Protein AF-A0A1I3RR87-F1 (afdb_monomer_lite)

Sequence (85 aa):
MASAARPVPGFDDRQAARQFAAEPERRLIASIRSGETRCNDPKAWIRELESTVAQILAGELDGNFTIWQRMHLFRTGECVPLLAA

Structure (mmCIF, N/CA/C/O backbone):
data_AF-A0A1I3RR87-F1
#
_entry.id   AF-A0A1I3RR87-F1
#
loop_
_atom_site.group_PDB
_atom_site.id
_atom_site.type_symbol
_atom_site.label_atom_id
_atom_site.label_alt_id
_atom_site.label_comp_id
_atom_site.label_asym_id
_atom_site.label_entity_id
_atom_site.label_seq_id
_atom_site.pdbx_PDB_ins_code
_atom_site.Cartn_x
_atom_site.Cartn_y
_atom_site.Cartn_z
_atom_site.occupancy
_atom_site.B_iso_or_equiv
_atom_site.auth_seq_id
_atom_site.auth_comp_id
_atom_site.auth_asym_id
_atom_site.auth_atom_id
_atom_site.pdbx_PDB_model_num
ATOM 1 N N . MET A 1 1 ? 16.434 9.196 -31.201 1.00 36.97 1 MET A N 1
ATOM 2 C CA . MET A 1 1 ? 17.030 7.913 -30.773 1.00 36.97 1 MET A CA 1
ATOM 3 C C . MET A 1 1 ? 16.633 7.704 -29.323 1.00 36.97 1 MET A C 1
ATOM 5 O O . MET A 1 1 ? 17.107 8.456 -28.483 1.00 36.97 1 MET A O 1
ATOM 9 N N . ALA A 1 2 ? 15.697 6.794 -29.047 1.00 41.88 2 ALA A N 1
ATOM 10 C CA . ALA A 1 2 ? 15.294 6.488 -27.676 1.00 41.88 2 ALA A CA 1
ATOM 11 C C . ALA A 1 2 ? 16.467 5.797 -26.970 1.00 41.88 2 ALA A C 1
ATOM 13 O O . ALA A 1 2 ? 16.991 4.793 -27.457 1.00 41.88 2 ALA A O 1
ATOM 14 N N . SER A 1 3 ? 16.935 6.390 -25.876 1.00 44.06 3 SER A N 1
ATOM 15 C CA . SER A 1 3 ? 17.954 5.792 -25.023 1.00 44.06 3 SER A CA 1
ATOM 16 C C . SER A 1 3 ? 17.323 4.580 -24.351 1.00 44.06 3 SER A C 1
ATOM 18 O O . SER A 1 3 ? 16.529 4.741 -23.432 1.00 44.06 3 SER A O 1
ATOM 20 N N . ALA A 1 4 ? 17.645 3.373 -24.818 1.00 49.62 4 ALA A N 1
ATOM 21 C CA . ALA A 1 4 ? 17.240 2.153 -24.135 1.00 49.62 4 ALA A CA 1
ATOM 22 C C . ALA A 1 4 ? 17.888 2.157 -22.745 1.00 49.62 4 ALA A C 1
ATOM 24 O O . ALA A 1 4 ? 19.098 1.941 -22.611 1.00 49.62 4 ALA A O 1
ATOM 25 N N . ALA A 1 5 ? 17.093 2.483 -21.724 1.00 54.19 5 ALA A N 1
ATOM 26 C CA . ALA A 1 5 ? 17.512 2.432 -20.336 1.00 54.19 5 ALA A CA 1
ATOM 27 C C . ALA A 1 5 ? 18.083 1.036 -20.061 1.00 54.19 5 ALA A C 1
ATOM 29 O O . ALA A 1 5 ? 17.420 0.019 -20.272 1.00 54.19 5 ALA A O 1
ATOM 30 N N . ARG A 1 6 ? 19.357 0.975 -19.664 1.00 52.22 6 ARG A N 1
ATOM 31 C CA . ARG A 1 6 ? 19.974 -0.297 -19.288 1.00 52.22 6 ARG A CA 1
ATOM 32 C C . ARG A 1 6 ? 19.398 -0.704 -17.932 1.00 52.22 6 ARG A C 1
ATOM 34 O O . ARG A 1 6 ? 19.426 0.124 -17.021 1.00 52.22 6 ARG A O 1
ATOM 41 N N . PRO A 1 7 ? 18.910 -1.944 -17.772 1.00 52.31 7 PRO A N 1
ATOM 42 C CA . PRO A 1 7 ? 18.438 -2.414 -16.479 1.00 52.31 7 PRO A CA 1
ATOM 43 C C . PRO A 1 7 ? 19.582 -2.345 -15.462 1.00 52.31 7 PRO A C 1
ATOM 45 O O . PRO A 1 7 ? 20.694 -2.809 -15.729 1.00 52.31 7 PRO A O 1
ATOM 48 N N . VAL A 1 8 ? 19.315 -1.739 -14.305 1.00 57.09 8 VAL A N 1
ATOM 49 C CA . VAL A 1 8 ? 20.263 -1.694 -13.187 1.00 57.09 8 VAL A CA 1
ATOM 50 C C . VAL A 1 8 ? 20.333 -3.101 -12.578 1.00 57.09 8 VAL A C 1
ATOM 52 O O . VAL A 1 8 ? 19.295 -3.630 -12.173 1.00 57.09 8 VAL A O 1
ATOM 55 N N . PRO A 1 9 ? 21.512 -3.745 -12.506 1.00 46.28 9 PRO A N 1
ATOM 56 C CA . PRO A 1 9 ? 21.638 -5.073 -11.910 1.00 46.28 9 PRO A CA 1
ATOM 57 C C . PRO A 1 9 ? 21.119 -5.084 -10.465 1.00 46.28 9 PRO A C 1
ATOM 59 O O . PRO A 1 9 ? 21.546 -4.274 -9.647 1.00 46.28 9 PRO A O 1
ATOM 62 N N . GLY A 1 10 ? 20.187 -5.990 -10.157 1.00 58.41 10 GLY A N 1
ATOM 63 C CA . GLY A 1 10 ? 19.556 -6.098 -8.833 1.00 58.41 10 GLY A CA 1
ATOM 64 C C . GLY A 1 10 ? 18.318 -5.217 -8.617 1.00 58.41 10 GLY A C 1
ATOM 65 O O . GLY A 1 10 ? 17.686 -5.320 -7.569 1.00 58.41 10 GLY A O 1
ATOM 66 N N . PHE A 1 11 ? 17.933 -4.388 -9.590 1.00 60.66 11 PHE A N 1
ATOM 67 C CA . PHE A 1 11 ? 16.683 -3.632 -9.545 1.00 60.66 11 PHE A CA 1
ATOM 68 C C . PHE A 1 11 ? 15.530 -4.466 -10.118 1.00 60.66 11 PHE A C 1
ATOM 70 O O . PHE A 1 11 ? 15.477 -4.719 -11.321 1.00 60.66 11 PHE A O 1
ATOM 77 N N . ASP A 1 12 ? 14.605 -4.895 -9.255 1.00 76.12 12 ASP A N 1
ATOM 78 C CA . ASP A 1 12 ? 13.360 -5.544 -9.675 1.00 76.12 12 ASP A CA 1
ATOM 79 C C . ASP A 1 12 ? 12.249 -4.496 -9.803 1.00 76.12 12 ASP A C 1
ATOM 81 O O . ASP A 1 12 ? 11.618 -4.091 -8.821 1.00 76.12 12 ASP A O 1
ATOM 85 N N . ASP A 1 13 ? 12.021 -4.043 -11.034 1.00 74.94 13 ASP A N 1
ATOM 86 C CA . ASP A 1 13 ? 10.976 -3.076 -11.377 1.00 74.94 13 ASP A CA 1
ATOM 87 C C . ASP A 1 13 ? 9.568 -3.529 -10.961 1.00 74.94 13 ASP A C 1
ATOM 89 O O . ASP A 1 13 ? 8.723 -2.689 -10.639 1.00 74.94 13 ASP A O 1
ATOM 93 N N . ARG A 1 14 ? 9.325 -4.843 -10.881 1.00 80.75 14 ARG A N 1
ATOM 94 C CA . ARG A 1 14 ? 8.071 -5.411 -10.378 1.00 80.75 14 ARG A CA 1
ATOM 95 C C . ARG A 1 14 ? 7.912 -5.133 -8.898 1.00 80.75 14 ARG A C 1
ATOM 97 O O . ARG A 1 14 ? 6.870 -4.638 -8.476 1.00 80.75 14 ARG A O 1
ATOM 104 N N . GLN A 1 15 ? 8.956 -5.382 -8.115 1.00 85.88 15 GLN A N 1
ATOM 105 C CA . GLN A 1 15 ? 8.923 -5.111 -6.685 1.00 85.88 15 GLN A CA 1
ATOM 106 C C . GLN A 1 15 ? 8.829 -3.609 -6.400 1.00 85.88 15 GLN A C 1
ATOM 108 O O . GLN A 1 15 ? 8.065 -3.204 -5.525 1.00 85.88 15 GLN A O 1
ATOM 113 N N . ALA A 1 16 ? 9.529 -2.771 -7.168 1.00 84.44 16 ALA A N 1
ATOM 114 C CA . ALA A 1 16 ? 9.408 -1.317 -7.068 1.00 84.44 16 ALA A CA 1
ATOM 115 C C . ALA A 1 16 ? 7.979 -0.834 -7.389 1.00 84.44 16 ALA A C 1
ATOM 117 O O . ALA A 1 16 ? 7.409 -0.033 -6.643 1.00 84.44 16 ALA A O 1
ATOM 118 N N . ALA A 1 17 ? 7.359 -1.371 -8.445 1.00 84.06 17 ALA A N 1
ATOM 119 C CA . ALA A 1 17 ? 5.971 -1.080 -8.800 1.00 84.06 17 ALA A CA 1
ATOM 120 C C . ALA A 1 17 ? 4.983 -1.491 -7.707 1.00 84.06 17 ALA A C 1
ATOM 122 O O . ALA A 1 17 ? 4.105 -0.699 -7.358 1.00 84.06 17 ALA A O 1
ATOM 123 N N . ARG A 1 18 ? 5.161 -2.678 -7.120 1.00 87.12 18 ARG A N 1
ATOM 124 C CA . ARG A 1 18 ? 4.332 -3.170 -6.011 1.00 87.12 18 ARG A CA 1
ATOM 125 C C . ARG A 1 18 ? 4.482 -2.316 -4.758 1.00 87.12 18 ARG A C 1
ATOM 127 O O . ARG A 1 18 ? 3.477 -1.936 -4.168 1.00 87.12 18 ARG A O 1
ATOM 134 N N . GLN A 1 19 ? 5.706 -1.939 -4.377 1.00 89.81 19 GLN A N 1
ATOM 135 C CA . GLN A 1 19 ? 5.929 -1.024 -3.247 1.00 89.81 19 GLN A CA 1
ATOM 136 C C . GLN A 1 19 ? 5.220 0.311 -3.476 1.00 89.81 19 GLN A C 1
ATOM 138 O O . GLN A 1 19 ? 4.515 0.797 -2.595 1.00 89.81 19 GLN A O 1
ATOM 143 N N . PHE A 1 20 ? 5.338 0.873 -4.680 1.00 87.00 20 PHE A N 1
ATOM 144 C CA . PHE A 1 20 ? 4.663 2.122 -5.008 1.00 87.00 20 PHE A CA 1
ATOM 145 C C . PHE A 1 20 ? 3.132 1.973 -5.013 1.00 87.00 20 PHE A C 1
ATOM 147 O O . PHE A 1 20 ? 2.418 2.908 -4.650 1.00 87.00 20 PHE A O 1
ATOM 154 N N . ALA A 1 21 ? 2.603 0.820 -5.435 1.00 87.38 21 ALA A N 1
ATOM 155 C CA . ALA A 1 21 ? 1.168 0.523 -5.423 1.00 87.38 21 ALA A CA 1
ATOM 156 C C . ALA A 1 21 ? 0.606 0.279 -4.017 1.00 87.38 21 ALA A C 1
ATOM 158 O O . ALA A 1 21 ? -0.534 0.645 -3.768 1.00 87.38 21 ALA A O 1
ATOM 159 N N . ALA A 1 22 ? 1.406 -0.259 -3.096 1.00 92.38 22 ALA A N 1
ATOM 160 C CA . ALA A 1 22 ? 1.027 -0.445 -1.695 1.00 92.38 22 ALA A CA 1
ATOM 161 C C . ALA A 1 22 ? 1.086 0.856 -0.867 1.00 92.38 22 ALA A C 1
ATOM 163 O O . ALA A 1 22 ? 0.479 0.949 0.200 1.00 92.38 22 ALA A O 1
ATOM 164 N N . GLU A 1 23 ? 1.826 1.864 -1.332 1.00 92.56 23 GLU A N 1
ATOM 165 C CA . GLU A 1 23 ? 2.077 3.101 -0.586 1.00 92.56 23 GLU A CA 1
ATOM 166 C C . GLU A 1 23 ? 0.821 3.926 -0.236 1.00 92.56 23 GLU A C 1
ATOM 168 O O . GLU A 1 23 ? 0.746 4.447 0.879 1.00 92.56 23 GLU A O 1
ATOM 173 N N . PRO A 1 24 ? -0.190 4.078 -1.115 1.00 91.88 24 PRO A N 1
ATOM 174 C CA . PRO A 1 24 ? -1.445 4.730 -0.748 1.00 91.88 24 PRO A CA 1
ATOM 175 C C . PRO A 1 24 ? -2.126 4.064 0.452 1.00 91.88 24 PRO A C 1
ATOM 177 O O . PRO A 1 24 ? -2.507 4.764 1.388 1.00 91.88 24 PRO A O 1
ATOM 180 N N . GLU A 1 25 ? -2.189 2.731 0.477 1.00 94.38 25 GLU A N 1
ATOM 181 C CA . GLU A 1 25 ? -2.841 1.991 1.562 1.00 94.38 25 GLU A CA 1
ATOM 182 C C . GLU A 1 25 ? -2.075 2.127 2.879 1.00 94.38 25 GLU A C 1
ATOM 184 O O . GLU A 1 25 ? -2.672 2.349 3.932 1.00 94.38 25 GLU A O 1
ATOM 189 N N . ARG A 1 26 ? -0.736 2.100 2.835 1.00 96.88 26 ARG A N 1
ATOM 190 C CA . ARG A 1 26 ? 0.106 2.371 4.014 1.00 96.88 26 ARG A CA 1
ATOM 191 C C . ARG A 1 26 ? -0.128 3.769 4.582 1.00 96.88 26 ARG A C 1
ATOM 193 O O . ARG A 1 26 ? -0.235 3.925 5.799 1.00 96.88 26 ARG A O 1
ATOM 200 N N . ARG A 1 27 ? -0.232 4.780 3.715 1.00 96.62 27 ARG A N 1
ATOM 201 C CA . ARG A 1 27 ? -0.532 6.158 4.133 1.00 96.62 27 ARG A CA 1
ATOM 202 C C . ARG A 1 27 ? -1.931 6.277 4.723 1.00 96.62 27 ARG A C 1
ATOM 204 O O . ARG A 1 27 ? -2.093 6.947 5.739 1.00 96.62 27 ARG A O 1
ATOM 211 N N . LEU A 1 28 ? -2.916 5.587 4.151 1.00 96.00 28 LEU A N 1
ATOM 212 C CA . LEU A 1 28 ? -4.271 5.561 4.693 1.00 96.00 28 LEU A CA 1
ATOM 213 C C . LEU A 1 28 ? -4.314 4.890 6.073 1.00 96.00 28 LEU A C 1
ATOM 215 O O . LEU A 1 28 ? -4.891 5.454 6.999 1.00 96.00 28 LEU A O 1
ATOM 219 N N . ILE A 1 29 ? -3.625 3.757 6.260 1.00 97.56 29 ILE A N 1
ATOM 220 C CA . ILE A 1 29 ? -3.465 3.121 7.5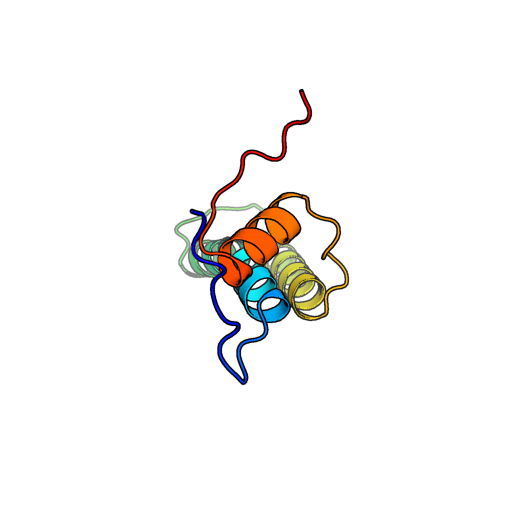79 1.00 97.56 29 ILE A CA 1
ATOM 221 C C . ILE A 1 29 ? -2.872 4.112 8.588 1.00 97.56 29 ILE A C 1
ATOM 223 O O . ILE A 1 29 ? -3.377 4.229 9.705 1.00 97.56 29 ILE A O 1
ATOM 227 N N . ALA A 1 30 ? -1.809 4.831 8.211 1.00 97.81 30 ALA A N 1
ATOM 228 C CA . ALA A 1 30 ? -1.175 5.818 9.082 1.00 97.81 30 ALA A CA 1
ATOM 229 C C . ALA A 1 30 ? -2.132 6.966 9.443 1.00 97.81 30 ALA A C 1
ATOM 231 O O . ALA A 1 30 ? -2.211 7.337 10.613 1.00 97.81 30 ALA A O 1
ATOM 232 N N . SER A 1 31 ? -2.899 7.469 8.471 1.00 97.81 31 SER A N 1
ATOM 233 C CA . SER A 1 31 ? -3.884 8.539 8.671 1.00 97.81 31 SER A CA 1
ATOM 234 C C . SER A 1 31 ? -5.062 8.104 9.556 1.00 97.81 31 SER A C 1
ATOM 236 O O . SER A 1 31 ? -5.538 8.870 10.393 1.00 97.81 31 SER A O 1
A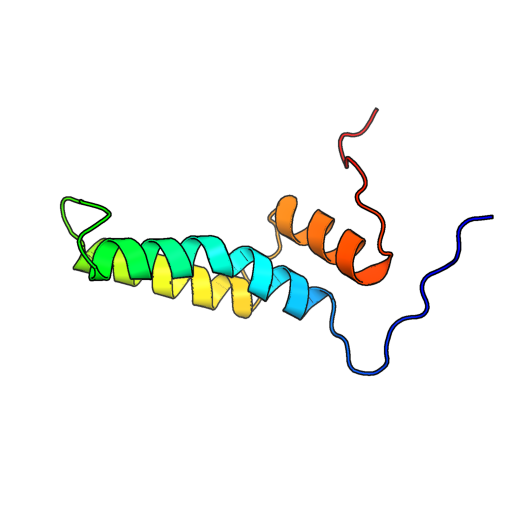TOM 238 N N . ILE A 1 32 ? -5.512 6.848 9.445 1.00 97.06 32 ILE A N 1
ATOM 239 C CA . ILE A 1 32 ? -6.533 6.290 10.345 1.00 97.06 32 ILE A CA 1
ATOM 240 C C . ILE A 1 32 ? -5.962 6.140 11.764 1.00 97.06 32 ILE A C 1
ATOM 242 O O . ILE A 1 32 ? -6.617 6.509 12.738 1.00 97.06 32 ILE A O 1
ATOM 246 N N . ARG A 1 33 ? -4.726 5.633 11.902 1.00 96.50 33 ARG A N 1
ATOM 247 C CA . ARG A 1 33 ? -4.054 5.464 13.207 1.00 96.50 33 ARG A CA 1
ATOM 248 C C . ARG A 1 33 ? -3.783 6.792 13.915 1.00 96.50 33 ARG A C 1
ATOM 250 O O . ARG A 1 33 ? -3.848 6.831 15.140 1.00 96.50 33 ARG A O 1
ATOM 257 N N . SER A 1 34 ? -3.487 7.856 13.170 1.00 96.75 34 SER A N 1
ATOM 258 C CA . SER A 1 34 ? -3.282 9.201 13.720 1.00 96.75 34 SER A CA 1
ATOM 259 C C . SER A 1 34 ? -4.591 9.928 14.053 1.00 96.75 34 SER A C 1
ATOM 261 O O . SER A 1 34 ? -4.560 10.952 14.732 1.00 96.75 34 SER A O 1
ATOM 263 N N . GLY A 1 35 ? -5.738 9.413 13.596 1.00 95.56 35 GLY A N 1
ATOM 264 C CA . GLY A 1 35 ? -7.049 10.046 13.754 1.00 95.56 35 GLY A CA 1
ATOM 265 C C . GLY A 1 35 ? -7.321 11.193 12.775 1.00 95.56 35 GLY A C 1
ATOM 266 O O . GLY A 1 35 ? -8.362 11.842 12.884 1.00 95.56 35 GLY A O 1
ATOM 267 N N . GLU A 1 36 ? -6.419 11.436 11.821 1.00 96.75 36 GLU A N 1
ATOM 268 C CA . GLU A 1 36 ? -6.620 12.387 10.724 1.00 96.75 36 GLU A CA 1
ATOM 269 C C . GLU A 1 36 ? -7.758 11.924 9.803 1.00 96.75 36 GLU A C 1
ATOM 271 O O . GLU A 1 36 ? -8.631 12.715 9.444 1.00 96.75 36 GLU A O 1
ATOM 276 N N . THR A 1 37 ? -7.809 10.625 9.496 1.00 95.00 37 THR A N 1
ATOM 277 C CA . THR A 1 37 ? -8.927 10.011 8.771 1.00 95.00 37 THR A CA 1
ATOM 278 C C . THR A 1 37 ? -9.894 9.353 9.749 1.00 95.00 37 THR A C 1
ATOM 280 O O . THR A 1 37 ? -9.535 8.431 10.484 1.00 95.00 37 THR A O 1
ATOM 283 N N . ARG A 1 38 ? -11.158 9.793 9.735 1.00 93.38 38 ARG A N 1
ATOM 284 C CA . ARG A 1 38 ? -12.233 9.181 10.527 1.00 93.38 38 ARG A CA 1
ATOM 285 C C . ARG A 1 38 ? -12.966 8.119 9.725 1.00 93.38 38 ARG A C 1
ATOM 287 O O . ARG A 1 38 ? -13.292 8.321 8.560 1.00 93.38 38 ARG A O 1
ATOM 294 N N . CYS A 1 39 ? -13.288 7.016 10.385 1.00 93.12 39 CYS A N 1
ATOM 295 C CA . CYS A 1 39 ? -14.116 5.961 9.828 1.00 93.12 39 CYS A CA 1
ATOM 296 C C . CYS A 1 39 ? -14.892 5.230 10.926 1.00 93.12 39 CYS A C 1
ATOM 298 O O . CYS A 1 39 ? -14.557 5.339 12.106 1.00 93.12 39 CYS A O 1
ATOM 300 N N . ASN A 1 40 ? -15.942 4.511 10.530 1.00 93.06 40 ASN A N 1
ATOM 301 C CA . ASN A 1 40 ? -16.877 3.885 11.467 1.00 93.06 40 ASN A CA 1
ATOM 302 C C . ASN A 1 40 ? -16.257 2.703 12.230 1.00 93.06 40 ASN A C 1
ATOM 304 O O . ASN A 1 40 ? -16.500 2.566 13.425 1.00 93.06 40 ASN A O 1
ATOM 308 N N . ASP A 1 41 ? -15.435 1.883 11.565 1.00 96.38 41 ASP A N 1
ATOM 309 C CA . ASP A 1 41 ? -14.679 0.791 12.193 1.00 96.38 41 ASP A CA 1
ATOM 310 C C . ASP A 1 41 ? -13.198 0.832 11.768 1.00 96.38 41 ASP A C 1
ATOM 312 O O . ASP A 1 41 ? -12.787 0.151 10.821 1.00 96.38 41 ASP A O 1
ATOM 316 N N . PRO A 1 42 ? -12.366 1.618 12.479 1.00 95.50 42 PRO 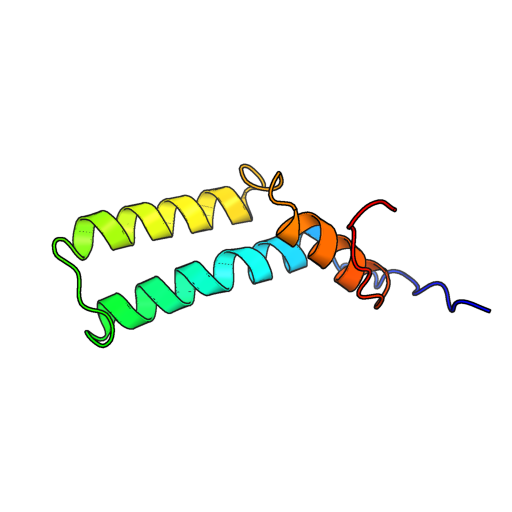A N 1
ATOM 317 C CA . PRO A 1 42 ? -10.941 1.733 12.184 1.00 95.50 42 PRO A CA 1
ATOM 318 C C . PRO A 1 42 ? -10.193 0.402 12.243 1.00 95.50 42 PRO A C 1
ATOM 320 O O . PRO A 1 42 ? -9.237 0.198 11.501 1.00 95.50 42 PRO A O 1
ATOM 323 N N . LYS A 1 43 ? -10.604 -0.521 13.121 1.00 96.25 43 LYS A N 1
ATOM 324 C CA . LYS A 1 43 ? -9.892 -1.790 13.320 1.00 96.25 43 LYS A CA 1
ATOM 325 C C . LYS A 1 43 ? -10.186 -2.778 12.201 1.00 96.25 43 LYS A C 1
ATOM 327 O O . LYS A 1 43 ? -9.281 -3.497 11.782 1.00 96.25 43 LYS A O 1
ATOM 332 N N . ALA A 1 44 ? -11.435 -2.867 11.750 1.00 96.38 44 ALA A N 1
ATOM 333 C CA . ALA A 1 44 ? -11.772 -3.675 10.583 1.00 96.38 44 ALA A CA 1
ATO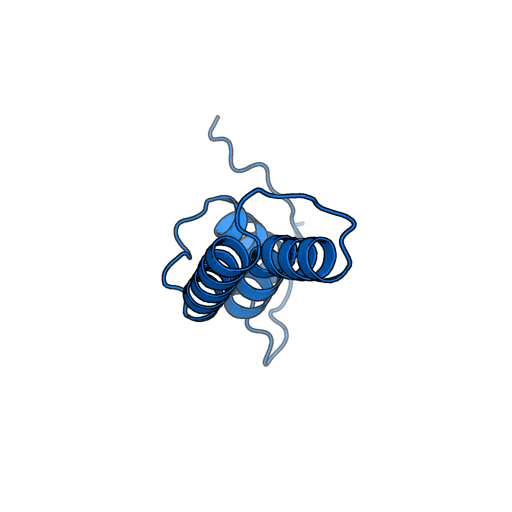M 334 C C . ALA A 1 44 ? -11.084 -3.124 9.333 1.00 96.38 44 ALA A C 1
ATOM 336 O O . ALA A 1 44 ? -10.377 -3.871 8.661 1.00 96.38 44 ALA A O 1
ATOM 337 N N . TRP A 1 45 ? 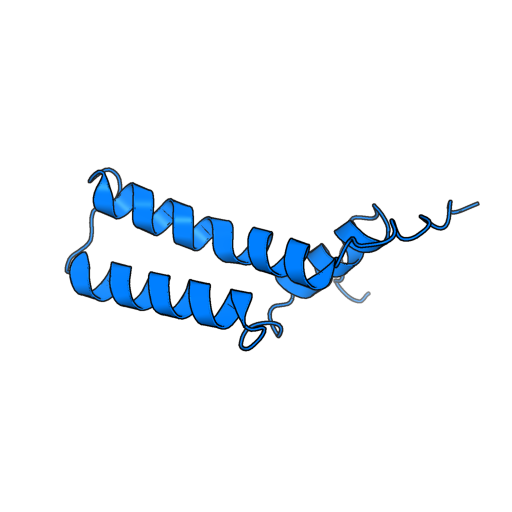-11.178 -1.814 9.100 1.00 95.69 45 TRP A N 1
ATOM 338 C CA . TRP A 1 45 ? -10.623 -1.228 7.886 1.00 95.69 45 TRP A CA 1
ATOM 339 C C . TRP A 1 45 ? -9.093 -1.318 7.834 1.00 95.69 45 TRP A C 1
ATOM 341 O O . TRP A 1 45 ? -8.543 -1.728 6.819 1.00 95.69 45 TRP A O 1
ATOM 351 N N . ILE A 1 46 ? -8.380 -1.051 8.938 1.00 97.31 46 ILE A N 1
ATOM 352 C CA . ILE A 1 46 ? -6.919 -1.244 8.977 1.00 97.31 46 ILE A CA 1
ATOM 353 C C . ILE A 1 46 ? -6.538 -2.688 8.619 1.00 97.31 46 ILE A C 1
ATOM 355 O O . ILE A 1 46 ? -5.586 -2.880 7.869 1.00 97.31 46 ILE A O 1
ATOM 359 N N . ARG A 1 47 ? -7.280 -3.697 9.101 1.00 97.56 47 ARG A N 1
ATOM 360 C CA . ARG A 1 47 ? -7.003 -5.108 8.773 1.00 97.56 47 ARG A CA 1
ATOM 361 C C . ARG A 1 47 ? -7.190 -5.407 7.288 1.00 97.56 47 ARG A C 1
ATOM 363 O O . ARG A 1 47 ? -6.379 -6.125 6.709 1.00 97.56 47 ARG A O 1
ATOM 370 N N . GLU A 1 48 ? -8.231 -4.854 6.672 1.00 95.94 48 GLU A N 1
ATOM 371 C CA . GLU A 1 48 ? -8.445 -4.977 5.227 1.00 95.94 48 GLU A CA 1
ATOM 372 C C . GLU A 1 48 ? -7.304 -4.323 4.442 1.00 95.94 48 GLU A C 1
ATOM 374 O O . GLU A 1 48 ? -6.741 -4.945 3.545 1.00 95.94 48 GLU A O 1
ATOM 379 N N . LEU A 1 49 ? -6.894 -3.112 4.826 1.00 95.44 49 LEU A N 1
ATOM 380 C CA . LEU A 1 49 ? -5.786 -2.401 4.186 1.00 95.44 49 LEU A CA 1
ATOM 381 C C . LEU A 1 49 ? -4.454 -3.150 4.336 1.00 95.44 49 LEU A C 1
ATOM 383 O O . LEU A 1 49 ? -3.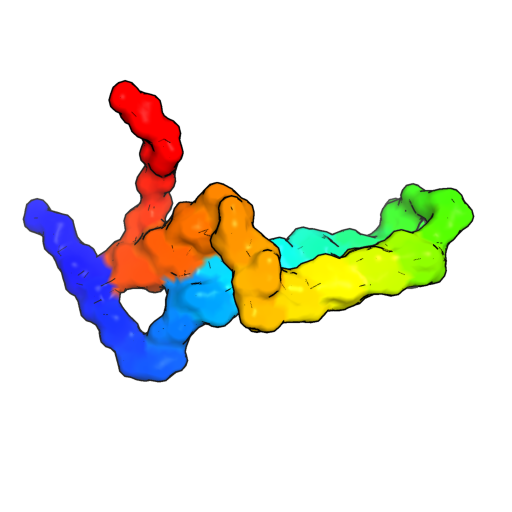693 -3.251 3.376 1.00 95.44 49 LEU A O 1
ATOM 387 N N . GLU A 1 50 ? -4.171 -3.718 5.512 1.00 97.38 50 GLU A N 1
ATOM 388 C CA . GLU A 1 50 ? -2.981 -4.547 5.745 1.00 97.38 50 GLU A CA 1
ATOM 389 C C . GLU A 1 50 ? -2.991 -5.812 4.874 1.00 97.38 50 GLU A C 1
ATOM 391 O O . GLU A 1 50 ? -1.956 -6.174 4.309 1.00 97.38 50 GLU A O 1
ATOM 396 N N . SER A 1 51 ? -4.157 -6.448 4.704 1.00 96.50 51 SER A N 1
ATOM 397 C CA . SER A 1 51 ? -4.319 -7.581 3.785 1.00 96.50 51 SER A CA 1
ATOM 398 C C . SER A 1 51 ? -4.068 -7.169 2.334 1.00 96.50 51 SER A C 1
ATOM 400 O O . SER A 1 51 ? -3.296 -7.828 1.640 1.00 96.50 51 SER A O 1
ATOM 402 N N . THR A 1 52 ? -4.641 -6.050 1.889 1.00 93.38 52 THR A N 1
ATOM 403 C CA . THR A 1 52 ? -4.429 -5.511 0.539 1.00 93.38 52 THR A CA 1
ATOM 404 C C . THR A 1 52 ? -2.953 -5.216 0.281 1.00 93.38 52 THR A C 1
ATOM 406 O O . THR A 1 52 ? -2.414 -5.616 -0.750 1.00 93.38 52 THR A O 1
ATOM 409 N N . VAL A 1 53 ? -2.256 -4.586 1.235 1.00 94.94 53 VAL A N 1
ATOM 410 C CA . VAL A 1 53 ? -0.805 -4.351 1.146 1.00 94.94 53 VAL A CA 1
ATOM 411 C C . VAL A 1 53 ? -0.052 -5.669 0.978 1.00 94.94 53 VAL A C 1
ATOM 413 O O . VAL A 1 53 ? 0.818 -5.760 0.113 1.00 94.94 53 VAL A O 1
ATOM 416 N N . ALA A 1 54 ? -0.378 -6.693 1.769 1.00 95.38 54 ALA A N 1
ATOM 417 C CA . ALA A 1 54 ? 0.279 -7.994 1.673 1.00 95.38 54 ALA A CA 1
ATOM 418 C C . ALA A 1 54 ? 0.065 -8.648 0.296 1.00 95.38 54 ALA A C 1
ATOM 420 O O . ALA A 1 54 ? 1.036 -9.086 -0.321 1.00 95.38 54 ALA A O 1
ATOM 421 N N . GLN A 1 55 ? -1.167 -8.635 -0.219 1.00 93.12 55 GLN A N 1
ATOM 422 C CA . GLN A 1 55 ? -1.513 -9.195 -1.530 1.00 93.12 55 GLN A CA 1
ATOM 423 C C . GLN A 1 55 ? -0.815 -8.451 -2.684 1.00 93.12 55 GLN A C 1
ATOM 425 O O . GLN A 1 55 ? -0.279 -9.083 -3.595 1.00 93.12 55 GLN A O 1
ATOM 430 N N . ILE A 1 56 ? -0.737 -7.113 -2.634 1.00 90.38 56 ILE A N 1
ATOM 431 C CA . ILE A 1 56 ? 0.017 -6.313 -3.619 1.00 90.38 56 ILE A CA 1
ATOM 432 C C . ILE A 1 56 ? 1.498 -6.707 -3.608 1.00 90.38 56 ILE A C 1
ATOM 434 O O . ILE A 1 56 ? 2.091 -6.925 -4.660 1.00 90.38 56 ILE A O 1
ATOM 438 N N . LEU A 1 57 ? 2.111 -6.813 -2.426 1.00 91.06 57 LEU A N 1
ATOM 439 C CA . LEU A 1 57 ? 3.533 -7.147 -2.304 1.00 91.06 57 LEU A CA 1
ATOM 440 C C . LEU A 1 57 ? 3.848 -8.587 -2.723 1.00 91.06 57 LEU A C 1
ATOM 442 O O . LEU A 1 57 ? 4.927 -8.832 -3.261 1.00 91.06 57 LEU A O 1
ATOM 446 N N . ALA A 1 58 ? 2.912 -9.513 -2.511 1.00 91.56 58 ALA A N 1
ATOM 447 C CA . ALA A 1 58 ? 2.993 -10.889 -2.996 1.00 91.56 58 ALA A CA 1
ATOM 448 C C . ALA A 1 58 ? 2.785 -10.999 -4.521 1.00 91.56 58 ALA A C 1
ATOM 450 O O . ALA A 1 58 ? 3.117 -12.022 -5.117 1.00 91.56 58 ALA A O 1
ATOM 451 N N . GLY A 1 59 ? 2.282 -9.942 -5.166 1.00 87.06 59 GLY A N 1
ATOM 452 C CA . GLY A 1 59 ? 1.951 -9.928 -6.590 1.00 87.06 59 GLY A CA 1
ATOM 453 C C . GLY A 1 59 ? 0.589 -10.540 -6.922 1.00 87.06 59 GLY A C 1
ATOM 454 O O . GLY A 1 59 ? 0.273 -10.726 -8.093 1.00 87.06 59 GLY A O 1
ATOM 455 N N . GLU A 1 60 ? -0.235 -10.826 -5.915 1.00 88.75 60 GLU A N 1
ATOM 456 C CA . GLU A 1 60 ? -1.586 -11.379 -6.082 1.00 88.75 60 GLU A CA 1
ATOM 457 C C . GLU A 1 60 ? -2.560 -10.347 -6.674 1.00 88.75 60 GLU A C 1
ATOM 459 O O . GLU A 1 60 ? -3.552 -10.710 -7.302 1.00 88.75 60 GLU A O 1
ATOM 464 N N . LEU A 1 61 ? -2.238 -9.053 -6.542 1.00 82.31 61 LEU A N 1
ATOM 465 C CA . LEU A 1 61 ? -3.002 -7.932 -7.104 1.00 82.31 61 LEU A CA 1
ATOM 466 C C . LEU A 1 61 ? -2.276 -7.199 -8.242 1.00 82.31 61 LEU A C 1
ATOM 468 O O . LEU A 1 61 ? -2.621 -6.064 -8.570 1.00 82.31 61 LEU A O 1
ATOM 472 N N . ASP A 1 62 ? -1.313 -7.848 -8.902 1.00 75.56 62 ASP A N 1
ATOM 473 C CA . ASP A 1 62 ? -0.558 -7.261 -10.021 1.00 75.56 62 ASP A CA 1
ATOM 474 C C . ASP A 1 62 ? -1.415 -6.927 -11.253 1.00 75.56 62 ASP A C 1
ATOM 476 O O . ASP A 1 62 ? -0.935 -6.245 -12.152 1.00 75.56 62 ASP A O 1
ATOM 480 N N . GLY A 1 63 ? -2.674 -7.372 -11.315 1.00 66.06 63 GLY A N 1
ATOM 481 C CA . GLY A 1 63 ? -3.595 -7.103 -12.426 1.00 66.06 63 GLY A CA 1
ATOM 482 C C . GLY A 1 63 ? -4.073 -5.648 -12.548 1.00 66.06 63 GLY A C 1
ATOM 483 O O . GLY A 1 63 ? -4.830 -5.331 -13.463 1.00 66.06 63 GLY A O 1
ATOM 484 N N . ASN A 1 64 ? -3.669 -4.751 -11.643 1.00 70.62 64 ASN A N 1
ATOM 485 C CA . ASN A 1 64 ? -4.041 -3.344 -11.724 1.00 70.62 64 ASN A CA 1
ATOM 486 C C . ASN A 1 64 ? -3.222 -2.621 -12.809 1.00 70.62 64 ASN A C 1
ATOM 488 O O . ASN A 1 64 ? -1.994 -2.570 -12.752 1.00 70.62 64 ASN A O 1
ATOM 492 N N . PHE A 1 65 ? -3.913 -1.973 -13.750 1.00 70.75 65 PHE A N 1
ATOM 493 C CA . PHE A 1 65 ? -3.335 -1.132 -14.804 1.00 70.75 65 PHE A CA 1
ATOM 494 C C . PHE A 1 65 ? -2.254 -0.161 -14.302 1.00 70.75 65 PHE A C 1
ATOM 496 O O . PHE A 1 65 ? -1.217 0.020 -14.943 1.00 70.75 65 PHE A O 1
ATOM 503 N N . THR A 1 66 ? -2.453 0.425 -13.118 1.00 71.25 66 THR A N 1
ATOM 504 C CA . THR A 1 66 ? -1.472 1.347 -12.538 1.00 71.25 66 THR A CA 1
ATOM 505 C C . THR A 1 66 ? -0.179 0.637 -12.107 1.00 71.25 66 THR A C 1
ATOM 507 O O . THR A 1 66 ? 0.893 1.220 -12.259 1.00 71.25 66 THR A O 1
ATOM 510 N N . ILE A 1 67 ? -0.217 -0.636 -11.690 1.00 74.81 67 ILE A N 1
ATOM 511 C CA . ILE A 1 67 ? 0.992 -1.437 -11.421 1.00 74.81 67 ILE A CA 1
ATOM 512 C C . ILE A 1 67 ? 1.788 -1.654 -12.713 1.00 74.81 67 ILE A C 1
ATOM 514 O O . ILE A 1 67 ? 2.994 -1.413 -12.725 1.00 74.81 67 ILE A O 1
ATOM 518 N N . TRP A 1 68 ? 1.135 -2.018 -13.818 1.00 75.19 68 TRP A N 1
ATOM 519 C CA . TRP A 1 68 ? 1.817 -2.243 -15.101 1.00 75.19 68 TRP A CA 1
ATOM 520 C C . TRP A 1 68 ? 2.435 -0.975 -15.690 1.00 75.19 68 TRP A C 1
ATOM 522 O O . TRP A 1 68 ? 3.586 -1.005 -16.128 1.00 75.19 68 TRP A O 1
ATOM 532 N N . GLN A 1 69 ? 1.726 0.157 -15.641 1.00 76.00 69 GLN A N 1
ATOM 533 C CA . GLN A 1 69 ? 2.297 1.446 -16.047 1.00 76.00 69 GLN A CA 1
ATOM 534 C C . GLN A 1 69 ? 3.529 1.813 -15.219 1.00 76.00 69 GLN A C 1
ATOM 536 O O . GLN A 1 69 ? 4.516 2.311 -15.756 1.00 76.00 69 GLN A O 1
ATOM 541 N N . ARG A 1 70 ? 3.501 1.537 -13.912 1.00 78.69 70 ARG A N 1
ATOM 542 C CA . ARG A 1 70 ? 4.629 1.806 -13.013 1.00 78.69 70 ARG A CA 1
ATOM 543 C C . ARG A 1 70 ? 5.803 0.872 -13.272 1.00 78.69 70 ARG A C 1
ATOM 545 O O . ARG A 1 70 ? 6.931 1.346 -13.291 1.00 78.69 70 ARG A O 1
ATOM 552 N N . MET A 1 71 ? 5.560 -0.414 -13.529 1.00 80.31 71 MET A N 1
ATOM 553 C CA . MET A 1 71 ? 6.609 -1.348 -13.961 1.00 80.31 71 MET A CA 1
ATOM 554 C C . MET A 1 71 ? 7.288 -0.845 -15.237 1.00 80.31 71 MET A C 1
ATOM 556 O O . MET A 1 71 ? 8.514 -0.822 -15.314 1.00 80.31 71 MET A O 1
ATOM 560 N N . HIS A 1 72 ? 6.500 -0.394 -16.217 1.00 76.50 72 HIS A N 1
ATOM 561 C CA . HIS A 1 72 ? 7.027 0.177 -17.452 1.00 76.50 72 HIS A CA 1
ATOM 562 C C . HIS A 1 72 ? 7.869 1.431 -17.188 1.00 76.50 72 HIS A C 1
ATOM 564 O O . HIS A 1 72 ? 9.006 1.503 -17.654 1.00 76.50 72 HIS A O 1
ATOM 570 N N . LEU A 1 73 ? 7.359 2.365 -16.381 1.00 79.19 73 LEU A N 1
ATOM 571 C CA . LEU A 1 73 ? 8.081 3.571 -15.977 1.00 79.19 73 LEU A CA 1
ATOM 572 C C . LEU A 1 73 ? 9.398 3.244 -15.267 1.00 79.19 73 LEU A C 1
ATOM 574 O O . LEU A 1 73 ? 10.429 3.809 -15.608 1.00 79.19 73 LEU A O 1
ATOM 578 N N . PHE A 1 74 ? 9.397 2.319 -14.307 1.00 77.56 74 PHE A N 1
ATOM 579 C CA . PHE A 1 74 ? 10.612 1.933 -13.588 1.00 77.56 74 PHE A CA 1
ATOM 580 C C . PHE A 1 74 ? 11.636 1.239 -14.489 1.00 77.56 74 PHE A C 1
ATOM 582 O O . PHE A 1 74 ? 12.836 1.432 -14.307 1.00 77.56 74 PHE A O 1
ATOM 589 N N . ARG A 1 75 ? 11.178 0.462 -15.475 1.00 75.69 75 ARG A N 1
ATOM 590 C CA . ARG A 1 75 ? 12.047 -0.229 -16.434 1.00 75.69 75 ARG A CA 1
ATOM 591 C C . ARG A 1 75 ? 12.679 0.713 -17.454 1.00 75.69 75 ARG A C 1
ATOM 593 O O . ARG A 1 75 ? 13.821 0.505 -17.850 1.00 75.69 75 ARG A O 1
ATOM 600 N N . THR A 1 76 ? 11.920 1.695 -17.929 1.00 79.12 76 THR A N 1
ATOM 601 C CA . THR A 1 76 ? 12.268 2.468 -19.134 1.00 79.12 76 THR A CA 1
ATOM 602 C C . THR A 1 76 ? 12.564 3.938 -18.857 1.00 79.12 76 THR A C 1
ATOM 604 O O . THR A 1 76 ? 13.214 4.591 -19.667 1.00 79.12 76 THR A O 1
ATOM 607 N N . GLY A 1 77 ? 12.109 4.468 -17.721 1.00 76.56 77 GLY A N 1
ATOM 608 C CA . GLY A 1 77 ? 12.064 5.903 -17.448 1.00 76.56 77 GLY A CA 1
ATOM 609 C C . GLY A 1 77 ? 10.938 6.635 -18.187 1.00 76.56 77 GLY A C 1
ATOM 610 O O . GLY A 1 77 ? 10.781 7.840 -18.000 1.00 76.56 77 GLY A O 1
ATOM 611 N N . GLU A 1 78 ? 10.137 5.936 -18.996 1.00 75.50 78 GLU A N 1
ATOM 612 C CA . GLU A 1 78 ? 9.079 6.530 -19.809 1.00 75.50 78 GLU A CA 1
ATOM 613 C C . GLU A 1 78 ? 7.713 6.395 -19.122 1.00 75.50 78 GLU A C 1
ATOM 615 O O . GLU A 1 78 ? 7.280 5.312 -18.725 1.00 75.50 78 GLU A O 1
ATOM 620 N N . CYS A 1 79 ? 7.005 7.518 -18.984 1.00 70.38 79 CYS A N 1
ATOM 621 C CA . CYS A 1 79 ? 5.621 7.536 -18.522 1.00 70.38 79 CYS A CA 1
ATOM 622 C C . CYS A 1 79 ? 4.704 7.561 -19.747 1.00 70.38 79 CYS A C 1
ATOM 624 O O . CYS A 1 79 ? 4.465 8.621 -20.326 1.00 70.38 79 CYS A O 1
ATOM 626 N N . VAL A 1 80 ? 4.231 6.389 -20.172 1.00 63.44 80 VAL A N 1
ATOM 627 C CA . VAL A 1 80 ? 3.402 6.268 -21.376 1.00 63.44 80 VAL A CA 1
ATOM 628 C C . VAL A 1 80 ? 1.921 6.187 -20.982 1.00 63.44 80 VAL A C 1
ATOM 630 O O . VAL A 1 80 ? 1.548 5.334 -20.164 1.00 63.44 80 VAL A O 1
ATOM 633 N N . PRO A 1 81 ? 1.042 7.038 -21.544 1.00 57.56 81 PRO A N 1
ATOM 634 C CA . PRO A 1 81 ? -0.394 6.836 -21.422 1.00 57.56 81 PRO A CA 1
ATOM 635 C C . PRO A 1 81 ? -0.764 5.542 -22.160 1.00 57.56 81 PRO A C 1
ATOM 637 O O . PRO A 1 81 ? -0.746 5.490 -23.383 1.00 57.56 81 PRO A O 1
ATOM 640 N N . LEU A 1 82 ? -1.092 4.480 -21.419 1.00 58.19 82 LEU A N 1
ATOM 641 C CA . LEU A 1 82 ? -1.537 3.194 -21.976 1.00 58.19 82 LEU A CA 1
ATOM 642 C C . LEU A 1 82 ? -3.045 3.227 -22.298 1.00 58.19 82 LEU A C 1
ATOM 644 O O . LEU A 1 82 ? -3.767 2.270 -22.033 1.00 58.19 82 LEU A O 1
ATOM 648 N N . LEU A 1 83 ? -3.545 4.345 -22.823 1.00 50.31 83 LEU A N 1
ATOM 649 C CA . LEU A 1 83 ? -4.858 4.369 -23.461 1.00 50.31 83 LEU A CA 1
ATOM 650 C C . LEU A 1 83 ? -4.618 4.039 -24.930 1.00 50.31 83 LEU A C 1
ATOM 652 O O . LEU A 1 83 ? -3.958 4.802 -25.633 1.00 50.31 83 LEU A O 1
ATOM 656 N N . ALA A 1 84 ? -5.081 2.862 -25.353 1.00 46.44 84 ALA A N 1
ATOM 657 C CA . ALA A 1 84 ? -5.059 2.474 -26.755 1.00 46.44 84 ALA A CA 1
ATOM 658 C C . ALA A 1 84 ? -5.780 3.550 -27.585 1.00 46.44 84 ALA A C 1
ATOM 660 O O . ALA A 1 84 ? -6.880 3.969 -27.220 1.00 46.44 84 ALA A O 1
ATOM 661 N N . ALA A 1 85 ? -5.124 4.008 -28.652 1.00 49.03 85 ALA A N 1
ATOM 662 C CA . ALA A 1 85 ? -5.780 4.733 -29.734 1.00 49.03 85 ALA A CA 1
ATOM 663 C C . ALA A 1 85 ? -6.659 3.776 -30.549 1.00 49.03 85 ALA A C 1
ATOM 665 O O . ALA A 1 85 ? -6.262 2.592 -30.676 1.00 49.03 85 ALA A O 1
#

pLDDT: mean 80.53, std 16.9, range [36.97, 97.81]

Foldseek 3Di:
DQDQDDDDPPDDLLQVLLVVVLVVLVVVLVCLVVVVDDDDDNPVSNVVSVVVSVCSNVCVPCPDPSSVQSSVCSRRVDRDDPPDD

Secondary structure (DSSP, 8-state):
----PPPPTT--HHHHHHHHHHHHHHHHHHHHHHTSS--S-HHHHHHHHHHHHHHHHHTTTTT-HHHHHHHHHHHHS--------

Radius of gyration: 16.09 Å; chains: 1; bounding box: 38×24×44 Å